Protein AF-A0A4Q1JIL4-F1 (afdb_monomer)

InterPro domains:
  IPR010918 PurM-like, C-terminal domain [PF02769] (1-70)
  IPR036676 PurM-like, C-terminal domain superfamily [G3DSA:3.90.650.10] (1-99)
  IPR036676 PurM-like, C-terminal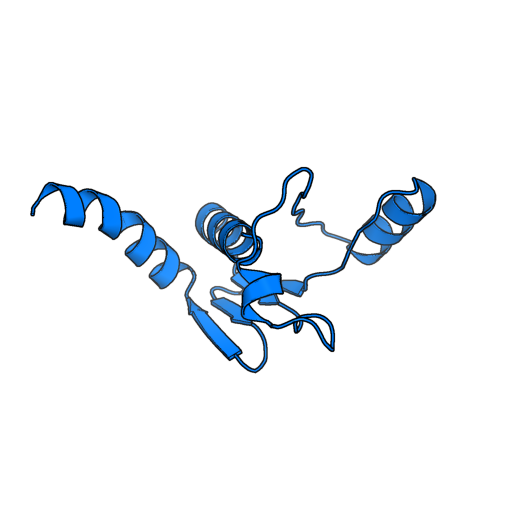 domain superfamily [SSF56042] (1-97)

Secondary structure (DSSP, 8-state):
-HHHHHHHHHHHHS--EEEPPPPTTS-HHHHHH---SS------S-HHHHHHHHHHTT------EEE-SSEEEETTTEEEEHHHHHHHHHHHHHHHHT-

Solvent-accessible surface area (backbone atoms only — not comparable to full-atom values): 5952 Å² total; per-residue (Å²): 63,54,52,55,56,52,50,51,51,18,47,74,68,63,38,13,28,45,31,57,72,63,61,85,98,50,59,54,65,55,65,34,54,40,75,74,81,99,72,86,88,84,89,67,96,53,60,67,63,50,47,53,53,30,53,77,70,73,41,92,76,79,91,57,62,48,78,47,67,52,34,44,27,38,67,98,77,50,74,44,44,32,66,58,52,44,53,55,62,64,46,48,63,64,53,60,77,73,109

Foldseek 3Di:
DAQVVQLVVCLVVLKEWEWEADDPPDPRCCRRVNDDPPDDDDDDPDPPVVCVVCVVVVHDDDDTGGIGDQWHHHPPPDIDGSVVSNVVVVVPPVVVVVD

pLDDT: mean 96.2, std 4.09, range [66.62, 98.69]

Sequence (99 aa):
GLLVAVAEMAMASGTGAVLLASPERVPAHGWWFGEDQARYVVAVADGAAFLARAAAAGVPARHLGRTGGQELTLAGVFSISVERLRAANAAWLPGLMKA

Organism: NCBI:txid2501299

Structure (mmCIF, N/CA/C/O backbone):
data_AF-A0A4Q1JIL4-F1
#
_entry.id   AF-A0A4Q1JIL4-F1
#
loop_
_atom_site.group_PDB
_atom_site.id
_atom_site.type_symbol
_atom_site.label_atom_id
_atom_site.label_alt_id
_atom_site.label_comp_id
_atom_site.label_asym_id
_atom_site.label_entity_id
_atom_site.label_seq_id
_atom_site.pdbx_PDB_ins_code
_atom_site.Cartn_x
_atom_site.Cartn_y
_atom_site.Cartn_z
_atom_site.occupancy
_atom_site.B_iso_or_equiv
_atom_site.auth_seq_id
_atom_site.auth_comp_id
_atom_site.auth_asym_id
_atom_site.auth_atom_id
_atom_site.pdbx_PDB_model_num
ATOM 1 N N . GLY A 1 1 ? -5.519 9.827 -1.656 1.00 95.75 1 GLY A N 1
ATOM 2 C CA . GLY A 1 1 ? -4.119 9.549 -2.083 1.00 95.75 1 GLY A CA 1
ATOM 3 C C . GLY A 1 1 ? -3.742 8.061 -2.060 1.00 95.75 1 GLY A C 1
ATOM 4 O O . GLY A 1 1 ? -4.537 7.238 -1.621 1.00 95.75 1 GLY A O 1
ATOM 5 N N . LEU A 1 2 ? -2.530 7.699 -2.513 1.00 97.25 2 LEU A N 1
ATOM 6 C CA . LEU A 1 2 ? -2.065 6.301 -2.695 1.00 97.25 2 LEU A CA 1
ATOM 7 C C . LEU A 1 2 ? -2.154 5.422 -1.441 1.00 97.25 2 LEU A C 1
ATOM 9 O O . LEU A 1 2 ? -2.635 4.293 -1.504 1.00 97.25 2 LEU A O 1
ATOM 13 N N . LEU A 1 3 ? -1.660 5.921 -0.310 1.00 97.62 3 LEU A N 1
ATOM 14 C CA . LEU A 1 3 ? -1.611 5.155 0.931 1.00 97.62 3 LEU A CA 1
ATOM 15 C C . LEU A 1 3 ? -3.012 4.890 1.489 1.00 97.62 3 LEU A C 1
ATOM 17 O O . LEU A 1 3 ? -3.243 3.832 2.064 1.00 97.62 3 LEU A O 1
ATOM 21 N N . VAL A 1 4 ? -3.952 5.814 1.261 1.00 97.62 4 VAL A N 1
ATOM 22 C CA . VAL A 1 4 ? -5.366 5.627 1.617 1.00 97.62 4 VAL A CA 1
ATOM 23 C C . VAL A 1 4 ? -5.966 4.478 0.807 1.00 97.62 4 VAL A C 1
ATOM 25 O O . VAL A 1 4 ? -6.559 3.586 1.401 1.00 97.62 4 VAL A O 1
ATOM 28 N N . ALA A 1 5 ? -5.710 4.419 -0.506 1.00 98.31 5 ALA A N 1
ATOM 29 C CA . ALA A 1 5 ? -6.179 3.312 -1.345 1.00 98.31 5 ALA A CA 1
ATOM 30 C C . ALA A 1 5 ? -5.640 1.950 -0.863 1.00 98.31 5 ALA A C 1
ATOM 32 O O . ALA A 1 5 ? -6.387 0.980 -0.767 1.00 98.31 5 ALA A O 1
ATOM 33 N N . VAL A 1 6 ? -4.355 1.872 -0.490 1.00 98.31 6 VAL A N 1
ATOM 34 C CA . VAL A 1 6 ? -3.778 0.642 0.085 1.00 98.31 6 VAL A CA 1
ATOM 35 C C . VAL A 1 6 ? -4.416 0.301 1.437 1.00 98.31 6 VAL A C 1
ATOM 37 O O . VAL A 1 6 ? -4.719 -0.864 1.688 1.00 98.31 6 VAL A O 1
ATOM 40 N N . ALA A 1 7 ? -4.644 1.293 2.303 1.00 98.56 7 ALA A N 1
ATOM 41 C CA . ALA A 1 7 ? -5.294 1.083 3.594 1.00 98.56 7 ALA A CA 1
ATOM 42 C C . ALA A 1 7 ? -6.730 0.558 3.434 1.00 98.56 7 ALA A C 1
ATOM 44 O O . ALA A 1 7 ? -7.116 -0.376 4.131 1.00 98.56 7 ALA A O 1
ATOM 45 N N . GLU A 1 8 ? -7.500 1.092 2.486 1.00 98.50 8 GLU A N 1
ATOM 46 C CA . GLU A 1 8 ? -8.845 0.609 2.158 1.00 98.50 8 GLU A CA 1
ATOM 47 C C . GLU A 1 8 ? -8.828 -0.824 1.618 1.00 98.50 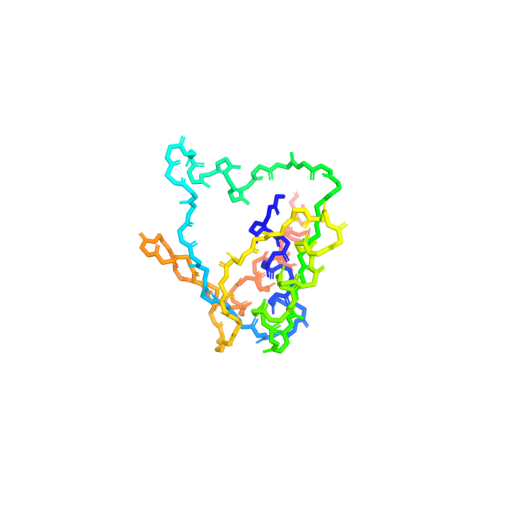8 GLU A C 1
ATOM 49 O O . GLU A 1 8 ? -9.628 -1.646 2.061 1.00 98.50 8 GLU A O 1
ATOM 54 N N . MET A 1 9 ? -7.877 -1.172 0.744 1.00 98.56 9 MET A N 1
ATOM 55 C CA . MET A 1 9 ? -7.694 -2.554 0.277 1.00 98.56 9 MET A CA 1
ATOM 56 C C . MET A 1 9 ? -7.348 -3.512 1.428 1.00 98.56 9 MET A C 1
ATOM 58 O O . MET A 1 9 ? -7.874 -4.628 1.494 1.00 98.56 9 MET A O 1
ATOM 62 N N . ALA 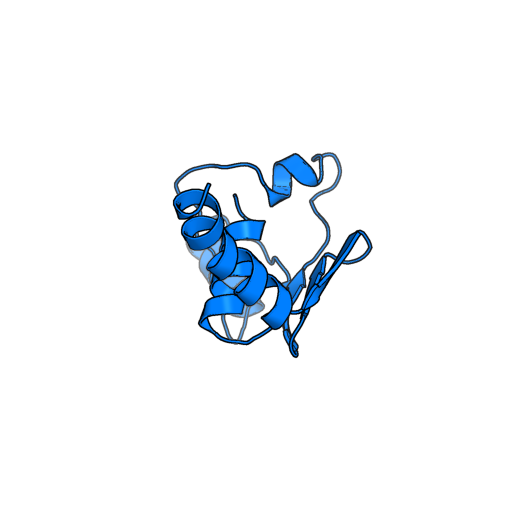A 1 10 ? -6.489 -3.081 2.355 1.00 98.62 10 ALA A N 1
ATOM 63 C CA . ALA A 1 10 ? -6.129 -3.866 3.531 1.00 98.62 10 ALA A CA 1
ATOM 64 C C . ALA A 1 10 ? -7.336 -4.055 4.465 1.00 98.62 10 ALA A C 1
ATOM 66 O O . ALA A 1 10 ? -7.626 -5.174 4.884 1.00 98.62 10 ALA A O 1
ATOM 67 N N . MET A 1 11 ? -8.109 -2.995 4.725 1.00 98.62 11 MET A N 1
ATOM 68 C CA . MET A 1 11 ? -9.354 -3.076 5.494 1.00 98.62 11 MET A CA 1
ATOM 69 C C . MET A 1 11 ? -10.409 -3.946 4.798 1.00 98.62 11 MET A C 1
ATOM 71 O 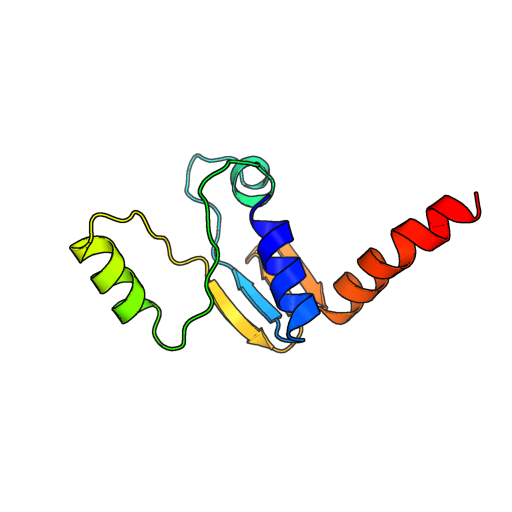O . MET A 1 11 ? -11.081 -4.730 5.458 1.00 98.62 11 MET A O 1
ATOM 75 N N . ALA A 1 12 ? -10.568 -3.868 3.480 1.00 98.38 12 ALA A N 1
ATOM 76 C CA . ALA A 1 12 ? -11.551 -4.681 2.765 1.00 98.38 12 ALA A CA 1
ATOM 77 C C . ALA A 1 12 ? -11.197 -6.178 2.796 1.00 98.38 12 ALA A C 1
ATOM 79 O O . ALA A 1 12 ? -12.074 -7.014 2.994 1.00 98.38 12 ALA A O 1
ATOM 80 N N . SER A 1 13 ? -9.913 -6.514 2.648 1.00 97.88 13 SER A N 1
ATOM 81 C CA . SER A 1 13 ? -9.441 -7.906 2.579 1.00 97.88 13 SER A CA 1
ATOM 82 C C . SER A 1 13 ? -9.078 -8.531 3.930 1.00 97.88 13 SER A C 1
ATOM 84 O O . SER A 1 13 ? -8.985 -9.751 4.032 1.00 97.88 13 SER A O 1
ATOM 86 N N . GLY A 1 14 ? -8.806 -7.721 4.956 1.00 98.06 14 GLY A N 1
ATOM 87 C CA . GLY A 1 14 ? -8.195 -8.179 6.208 1.00 98.06 14 GLY A CA 1
ATOM 88 C C . GLY A 1 14 ? -6.710 -8.548 6.087 1.00 98.06 14 GLY A C 1
ATOM 89 O O . GLY A 1 14 ? -6.135 -9.045 7.050 1.00 98.06 14 GLY A O 1
ATOM 90 N N . THR A 1 15 ? -6.082 -8.316 4.930 1.00 98.50 15 THR A N 1
ATOM 91 C CA . THR A 1 15 ? -4.669 -8.634 4.686 1.00 98.50 15 THR A CA 1
ATOM 92 C C . THR A 1 15 ? -3.822 -7.368 4.750 1.00 98.50 15 THR A C 1
ATOM 94 O O . THR A 1 15 ? -4.084 -6.400 4.040 1.00 98.50 15 THR A O 1
ATOM 97 N N . GLY A 1 16 ? -2.790 -7.383 5.592 1.00 98.62 16 GLY A N 1
ATOM 98 C CA . GLY A 1 16 ? -1.816 -6.301 5.711 1.00 98.62 16 GLY A CA 1
ATOM 99 C C . GLY A 1 16 ? -0.898 -6.154 4.492 1.00 98.62 16 GLY A C 1
ATOM 100 O O . GLY A 1 16 ? -1.009 -6.873 3.493 1.00 98.62 16 GLY A O 1
ATOM 101 N N . ALA A 1 17 ? 0.044 -5.219 4.578 1.00 98.50 17 ALA A N 1
ATOM 102 C CA . ALA A 1 17 ? 1.084 -5.037 3.575 1.00 98.50 17 ALA A CA 1
ATOM 103 C C . ALA A 1 17 ? 2.325 -4.353 4.153 1.00 98.50 17 ALA A C 1
ATOM 105 O O . ALA A 1 17 ? 2.225 -3.445 4.974 1.00 98.50 17 ALA A O 1
ATOM 106 N N . VAL A 1 18 ? 3.496 -4.731 3.645 1.00 98.44 18 VAL A N 1
ATOM 107 C CA . VAL A 1 18 ? 4.759 -4.024 3.873 1.00 98.44 18 VAL A CA 1
ATOM 108 C C . VAL A 1 18 ? 5.106 -3.242 2.612 1.00 98.44 18 VAL A C 1
ATOM 110 O O . VAL A 1 18 ? 5.387 -3.831 1.565 1.00 98.44 18 VAL A O 1
ATOM 113 N N . LEU A 1 19 ? 5.071 -1.915 2.715 1.00 98.00 19 LEU A N 1
ATOM 114 C CA . LEU A 1 19 ? 5.355 -0.973 1.639 1.00 98.00 19 LEU A CA 1
ATOM 115 C C . LEU A 1 19 ? 6.829 -0.557 1.627 1.00 98.00 19 LEU A C 1
ATOM 117 O O . LEU A 1 19 ? 7.459 -0.374 2.673 1.00 98.00 19 LEU A O 1
ATOM 121 N N . LEU A 1 20 ? 7.360 -0.385 0.418 1.00 96.00 20 LEU A N 1
ATOM 122 C CA . LEU A 1 20 ? 8.690 0.168 0.166 1.00 96.00 20 LEU A CA 1
ATOM 123 C C . LEU A 1 20 ? 8.718 1.670 0.477 1.00 96.00 20 LEU A C 1
ATOM 125 O O . LEU A 1 20 ? 7.674 2.305 0.564 1.00 96.00 20 LEU A O 1
ATOM 129 N N . AL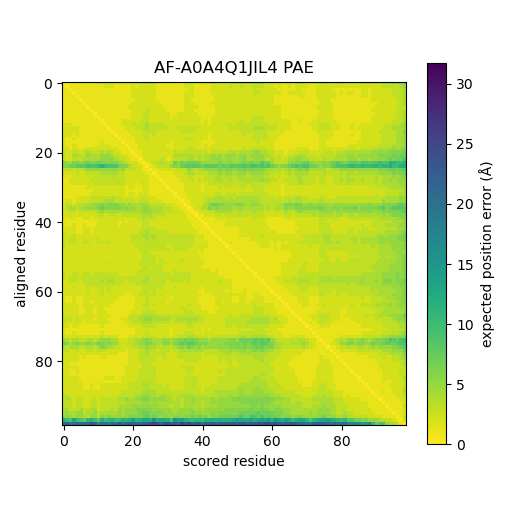A A 1 21 ? 9.906 2.258 0.615 1.00 93.12 21 ALA A N 1
ATOM 130 C CA . ALA A 1 21 ? 10.045 3.703 0.799 1.00 93.12 21 ALA A CA 1
ATOM 131 C C . ALA A 1 21 ? 9.581 4.498 -0.441 1.00 93.12 21 ALA A C 1
ATOM 133 O O . ALA A 1 21 ? 9.562 3.986 -1.565 1.00 93.12 21 ALA A O 1
ATOM 134 N N . SER A 1 22 ? 9.222 5.773 -0.245 1.00 92.44 22 SER A N 1
ATOM 135 C CA . SER A 1 22 ? 8.973 6.688 -1.366 1.00 92.44 22 SER A CA 1
ATOM 136 C C . SER A 1 22 ? 10.248 6.890 -2.202 1.00 92.44 22 SER A C 1
ATOM 138 O O . SER A 1 22 ? 11.348 6.774 -1.657 1.00 92.44 22 SER A O 1
ATOM 140 N N . PRO A 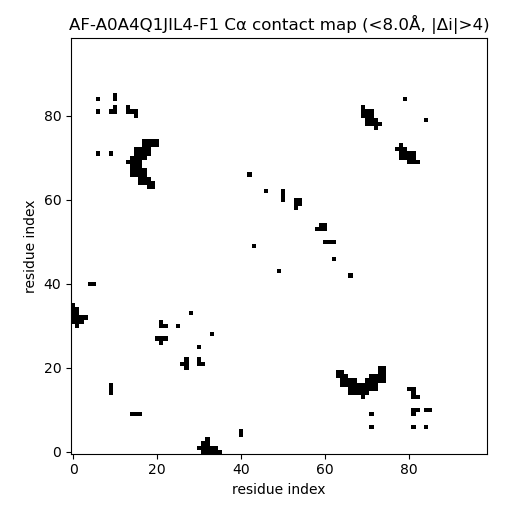1 23 ? 10.131 7.226 -3.501 1.00 91.31 23 PRO A N 1
ATOM 141 C CA . PRO A 1 23 ? 11.287 7.550 -4.332 1.00 91.31 23 PRO A CA 1
ATOM 142 C C . PRO A 1 23 ? 12.166 8.639 -3.711 1.00 91.31 23 PRO A C 1
ATOM 144 O O . PRO A 1 23 ? 11.662 9.580 -3.091 1.00 91.31 23 PRO A O 1
ATOM 147 N N . GLU A 1 24 ? 13.477 8.534 -3.921 1.00 86.94 24 GLU A N 1
ATOM 148 C CA . GLU A 1 24 ? 14.415 9.578 -3.514 1.00 86.94 24 GLU A CA 1
ATOM 149 C C . GLU A 1 24 ? 14.023 10.930 -4.125 1.00 86.94 24 GLU A C 1
ATOM 151 O O . GLU A 1 24 ? 13.551 11.003 -5.261 1.00 86.94 24 GLU A O 1
ATOM 156 N N . ARG A 1 25 ? 14.246 12.015 -3.372 1.00 90.44 25 ARG A N 1
ATOM 157 C CA . ARG A 1 25 ? 13.955 13.409 -3.769 1.00 90.44 25 ARG A CA 1
ATOM 158 C C . ARG A 1 25 ? 12.468 13.764 -3.913 1.00 90.44 25 ARG A C 1
ATOM 160 O O . ARG A 1 25 ? 12.167 14.912 -4.228 1.00 90.44 25 ARG A O 1
ATOM 167 N N . VAL A 1 26 ? 11.546 12.844 -3.626 1.00 90.88 26 VAL A N 1
ATOM 168 C CA . VAL A 1 26 ? 10.113 13.145 -3.491 1.00 90.88 26 VAL A CA 1
ATOM 169 C C . VAL A 1 26 ? 9.744 13.133 -2.005 1.00 90.88 26 VAL A C 1
ATOM 171 O O . VAL A 1 26 ? 9.973 12.120 -1.340 1.00 90.88 26 VAL A O 1
ATOM 174 N N . PRO A 1 27 ? 9.166 14.214 -1.447 1.00 92.25 27 PRO A N 1
ATOM 175 C CA . PRO A 1 27 ? 8.704 14.207 -0.064 1.00 92.25 27 PRO A CA 1
ATOM 176 C C . PRO A 1 27 ? 7.711 13.065 0.181 1.00 92.25 27 PRO A C 1
ATOM 178 O O . PRO A 1 27 ? 6.719 12.932 -0.538 1.00 92.25 27 PRO A O 1
ATOM 181 N N . ALA A 1 28 ? 7.957 12.254 1.215 1.00 92.31 28 ALA A N 1
ATOM 182 C CA . 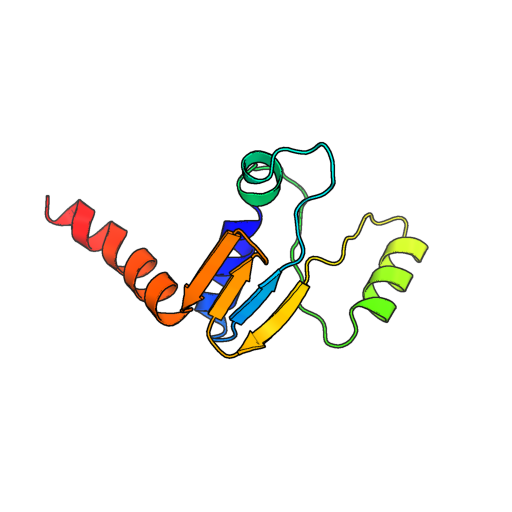ALA A 1 28 ? 7.177 11.042 1.477 1.00 92.31 28 ALA A CA 1
ATOM 183 C C . ALA A 1 28 ? 5.670 11.320 1.604 1.00 92.31 28 ALA A C 1
ATOM 185 O O . ALA A 1 28 ? 4.857 10.572 1.067 1.00 92.31 28 ALA A O 1
ATOM 186 N N . HIS A 1 29 ? 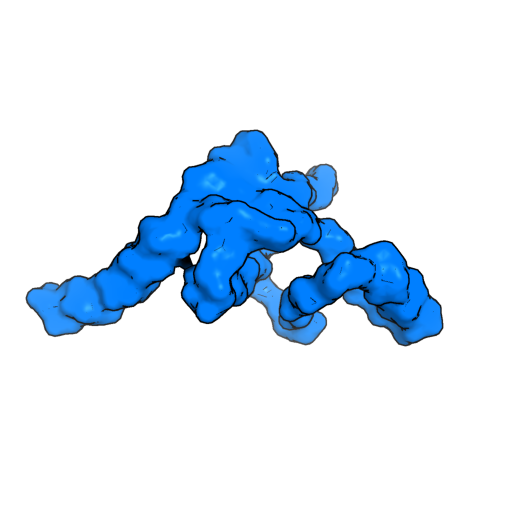5.290 12.424 2.255 1.00 93.25 29 HIS A N 1
ATOM 187 C CA . HIS A 1 29 ? 3.885 12.806 2.386 1.00 93.25 29 HIS A CA 1
ATOM 188 C C . HIS A 1 29 ? 3.238 13.111 1.024 1.00 93.25 29 HIS A C 1
ATOM 190 O O . HIS A 1 29 ? 2.109 12.696 0.784 1.00 93.25 29 HIS A O 1
ATOM 196 N N . GLY A 1 30 ? 3.963 13.759 0.106 1.00 94.94 30 GLY A N 1
ATOM 197 C CA . GLY A 1 30 ? 3.480 14.042 -1.247 1.00 94.94 30 GLY A CA 1
ATOM 198 C C . GLY A 1 30 ? 3.327 12.771 -2.083 1.00 94.94 30 GLY A C 1
ATOM 199 O O . GLY A 1 30 ? 2.331 12.608 -2.779 1.00 94.94 30 GLY A O 1
ATOM 200 N N . TRP A 1 31 ? 4.261 11.826 -1.958 1.00 95.00 31 TRP A N 1
ATOM 201 C CA . TRP A 1 31 ? 4.177 10.536 -2.650 1.00 95.00 31 TRP A CA 1
ATOM 202 C C . TRP A 1 31 ? 3.003 9.668 -2.161 1.00 95.00 31 TRP A C 1
ATOM 204 O O . TRP A 1 31 ? 2.261 9.099 -2.966 1.00 95.00 31 TRP A O 1
ATOM 214 N N . TRP A 1 32 ? 2.829 9.562 -0.840 1.00 96.00 32 TRP A N 1
ATOM 215 C CA . TRP A 1 32 ? 1.851 8.657 -0.231 1.00 96.00 32 TRP A CA 1
ATOM 216 C C . TRP A 1 32 ? 0.443 9.239 -0.143 1.00 96.00 32 TRP A C 1
ATOM 218 O O . TRP A 1 32 ? -0.525 8.512 -0.364 1.00 96.00 32 TRP A O 1
ATOM 228 N N . PHE A 1 33 ? 0.307 10.529 0.156 1.00 96.50 33 PHE A N 1
ATOM 229 C CA . PHE A 1 33 ? -0.998 11.162 0.357 1.00 96.50 33 PHE A CA 1
ATOM 230 C C . PHE A 1 33 ? -1.439 12.033 -0.817 1.00 96.50 33 PHE A C 1
ATOM 232 O O . PHE A 1 33 ? -2.633 12.294 -0.925 1.00 96.50 33 PHE A O 1
ATOM 239 N N . GLY A 1 34 ? -0.527 12.405 -1.723 1.00 96.00 34 GLY A N 1
ATOM 240 C CA . GLY A 1 34 ? -0.863 13.148 -2.935 1.00 96.00 34 GLY A CA 1
ATOM 241 C C . GLY A 1 34 ? -1.932 12.448 -3.774 1.00 96.00 34 GLY A C 1
ATOM 242 O O . GLY A 1 34 ? -1.982 11.213 -3.867 1.00 96.00 34 GLY A O 1
ATOM 243 N N . GLU A 1 35 ? -2.802 13.257 -4.367 1.00 96.31 35 GLU A N 1
ATOM 244 C CA . GLU A 1 35 ? -3.944 12.806 -5.156 1.00 96.31 35 GLU A CA 1
ATOM 245 C C . GLU A 1 35 ? -3.719 13.147 -6.617 1.00 96.31 35 GLU A C 1
ATOM 247 O O . GLU A 1 35 ? -3.326 14.260 -6.950 1.00 96.31 35 GLU A O 1
ATOM 252 N N . ASP A 1 36 ? -3.936 12.158 -7.474 1.00 92.75 36 ASP A N 1
ATOM 253 C CA . ASP A 1 36 ? -3.830 12.307 -8.915 1.00 92.75 36 ASP A CA 1
ATOM 254 C C . ASP A 1 36 ? -4.735 11.267 -9.583 1.00 92.75 36 ASP A C 1
ATOM 256 O O . ASP A 1 36 ? -4.952 10.179 -9.035 1.00 92.75 36 ASP A O 1
ATOM 260 N N . GLN A 1 37 ? -5.291 11.621 -10.738 1.00 94.62 37 GLN A N 1
ATOM 261 C CA . GLN A 1 37 ? -6.214 10.777 -11.496 1.00 94.62 37 GLN A CA 1
ATOM 262 C C . GLN A 1 37 ? -5.453 9.724 -12.316 1.00 94.62 37 GLN A C 1
ATOM 264 O O . GLN A 1 37 ? -4.228 9.738 -12.398 1.00 94.62 37 GLN A O 1
ATOM 269 N N . ALA A 1 38 ? -6.186 8.787 -12.928 1.00 93.75 38 ALA A N 1
ATOM 270 C CA . ALA A 1 38 ? -5.630 7.750 -13.811 1.00 93.75 38 ALA A CA 1
ATOM 271 C C . ALA A 1 38 ? -4.556 6.850 -13.158 1.00 93.75 38 ALA A C 1
ATOM 273 O O . ALA A 1 38 ? -3.638 6.357 -13.816 1.00 93.75 38 ALA A O 1
ATOM 274 N N . ARG A 1 39 ? -4.687 6.601 -11.851 1.00 95.56 39 ARG A N 1
ATOM 275 C CA . ARG A 1 39 ? -3.803 5.721 -11.082 1.00 95.56 39 ARG A CA 1
ATOM 276 C C . ARG A 1 39 ? -4.580 4.556 -10.493 1.00 95.56 39 ARG A C 1
ATOM 278 O O . ARG A 1 39 ? -5.637 4.744 -9.903 1.00 95.56 39 ARG A O 1
ATOM 285 N N . TYR A 1 40 ? -4.003 3.364 -10.598 1.00 96.25 40 TYR A N 1
ATOM 286 C CA . TYR A 1 40 ? -4.612 2.121 -10.134 1.00 96.25 40 TYR A CA 1
ATOM 287 C C . TYR A 1 40 ? -3.644 1.365 -9.227 1.00 96.25 40 TYR A C 1
ATOM 289 O O . TYR A 1 40 ? -2.435 1.345 -9.471 1.00 96.25 40 TYR A O 1
ATOM 297 N N . VAL A 1 41 ? -4.181 0.734 -8.183 1.00 97.62 41 VAL A N 1
ATOM 298 C CA . VAL A 1 41 ? -3.439 -0.170 -7.299 1.00 97.62 41 VAL A CA 1
ATOM 299 C C . VAL A 1 41 ? -3.977 -1.574 -7.519 1.00 97.62 41 VAL A C 1
ATOM 301 O O . VAL A 1 41 ? -5.184 -1.795 -7.477 1.00 97.62 41 VAL A O 1
ATOM 304 N N . VAL A 1 42 ? -3.078 -2.524 -7.763 1.00 97.81 42 VAL A N 1
ATOM 305 C CA . VAL A 1 42 ? -3.426 -3.934 -7.953 1.00 97.81 42 VAL A CA 1
ATOM 306 C C . VAL A 1 42 ? -2.571 -4.800 -7.039 1.00 97.81 42 VAL A C 1
ATOM 308 O O . VAL A 1 42 ? -1.370 -4.570 -6.896 1.00 97.81 42 VAL A O 1
ATOM 311 N N . ALA A 1 43 ? -3.195 -5.802 -6.426 1.00 97.94 43 ALA A N 1
ATOM 312 C CA . ALA A 1 43 ? -2.505 -6.880 -5.732 1.00 97.94 43 ALA A CA 1
ATOM 313 C C . ALA A 1 43 ? -2.518 -8.114 -6.641 1.00 97.94 43 ALA A C 1
ATOM 315 O O . ALA A 1 43 ? -3.577 -8.540 -7.098 1.00 97.94 43 ALA A O 1
ATOM 316 N N . VAL A 1 44 ? -1.341 -8.661 -6.937 1.00 98.00 44 VAL A N 1
ATOM 317 C CA . VAL A 1 44 ? -1.163 -9.784 -7.868 1.00 98.00 44 VAL A CA 1
ATOM 318 C C . VAL A 1 44 ? -0.250 -10.838 -7.250 1.00 98.00 44 VAL A C 1
ATOM 320 O O . VAL A 1 44 ? 0.619 -10.508 -6.446 1.00 98.00 44 VAL A O 1
ATOM 323 N N . ALA A 1 45 ? -0.432 -12.102 -7.637 1.00 97.38 45 ALA A N 1
ATOM 324 C CA . ALA A 1 45 ? 0.388 -13.206 -7.133 1.00 97.38 45 ALA A CA 1
ATOM 325 C C . ALA A 1 45 ? 1.855 -13.107 -7.591 1.00 97.38 45 ALA A C 1
ATOM 327 O O . ALA A 1 45 ? 2.762 -13.379 -6.809 1.00 97.38 45 ALA A O 1
ATOM 328 N N . ASP A 1 46 ? 2.080 -12.678 -8.837 1.00 97.75 46 ASP A N 1
ATOM 329 C CA . ASP A 1 46 ? 3.411 -12.484 -9.415 1.00 97.75 46 ASP A CA 1
ATOM 330 C C . ASP A 1 46 ? 3.585 -11.034 -9.888 1.00 97.75 46 ASP A C 1
ATOM 332 O O . ASP A 1 46 ? 3.169 -10.639 -10.983 1.00 97.75 46 ASP A O 1
ATOM 336 N N . GLY A 1 47 ? 4.195 -10.221 -9.023 1.00 97.31 47 GLY A N 1
ATOM 337 C CA . GLY A 1 47 ? 4.476 -8.818 -9.316 1.00 97.31 47 GLY A CA 1
ATOM 338 C C . GLY A 1 47 ? 5.506 -8.628 -10.430 1.00 97.31 47 GLY A C 1
ATOM 339 O O . GLY A 1 47 ? 5.389 -7.679 -11.203 1.00 97.31 47 GLY A O 1
ATOM 340 N N . ALA A 1 48 ? 6.486 -9.528 -10.556 1.00 97.69 48 ALA A N 1
ATOM 341 C CA . ALA A 1 48 ? 7.530 -9.415 -11.572 1.00 97.69 48 ALA A CA 1
ATOM 342 C C . ALA A 1 48 ? 6.953 -9.659 -12.973 1.00 97.69 48 ALA A C 1
ATOM 344 O O . ALA A 1 48 ? 7.161 -8.847 -13.878 1.00 97.69 48 ALA A O 1
ATOM 345 N N . ALA A 1 49 ? 6.150 -10.716 -13.130 1.00 98.38 49 ALA A N 1
ATOM 346 C CA . ALA A 1 49 ? 5.456 -10.998 -14.383 1.00 98.38 49 ALA A CA 1
ATOM 347 C C . ALA A 1 49 ? 4.470 -9.880 -14.764 1.00 98.38 49 ALA A C 1
ATOM 349 O O . ALA A 1 49 ? 4.384 -9.499 -15.934 1.00 98.38 49 ALA A O 1
ATOM 350 N N . PHE A 1 50 ? 3.750 -9.313 -13.788 1.00 98.44 50 PHE A N 1
ATOM 351 C CA . PHE A 1 50 ? 2.843 -8.190 -14.037 1.00 98.44 50 PHE A CA 1
ATOM 352 C C . PHE A 1 50 ? 3.587 -6.947 -14.546 1.00 98.44 50 PHE A C 1
ATOM 354 O O . PHE A 1 50 ? 3.181 -6.356 -15.547 1.00 98.44 50 PHE A O 1
ATOM 361 N N . LEU A 1 51 ? 4.701 -6.577 -13.906 1.00 98.44 51 LEU A N 1
ATOM 362 C CA . LEU A 1 51 ? 5.515 -5.429 -14.318 1.00 98.44 51 LEU A CA 1
ATOM 363 C C . LEU A 1 51 ? 6.127 -5.622 -15.708 1.00 98.44 51 LEU A C 1
ATOM 365 O O . LEU A 1 51 ? 6.125 -4.682 -16.500 1.00 98.44 51 LEU A O 1
ATOM 369 N N . ALA A 1 52 ? 6.586 -6.833 -16.035 1.00 98.44 52 ALA A N 1
ATOM 370 C CA . ALA A 1 52 ? 7.092 -7.148 -17.370 1.00 98.44 52 ALA A CA 1
ATOM 371 C C . ALA A 1 52 ? 6.011 -6.958 -18.449 1.00 98.44 52 ALA A C 1
ATOM 373 O O . ALA A 1 52 ? 6.267 -6.351 -19.489 1.00 98.44 52 ALA A O 1
ATOM 374 N N . ARG A 1 53 ? 4.776 -7.411 -18.184 1.00 98.50 53 ARG A N 1
ATOM 375 C CA . ARG A 1 53 ? 3.634 -7.210 -19.093 1.00 98.50 53 ARG A CA 1
ATOM 376 C C . ARG A 1 53 ? 3.245 -5.740 -19.231 1.00 98.50 53 ARG A C 1
ATOM 378 O O . ARG A 1 53 ? 2.964 -5.303 -20.342 1.00 98.50 53 ARG A O 1
ATOM 385 N N . ALA A 1 54 ? 3.235 -4.987 -18.132 1.00 98.31 54 ALA A N 1
ATOM 386 C CA . ALA A 1 54 ? 2.947 -3.555 -18.159 1.00 98.31 54 ALA A CA 1
ATOM 387 C C . ALA A 1 54 ? 3.985 -2.797 -19.002 1.00 98.31 54 ALA A C 1
ATOM 389 O O . ALA A 1 54 ? 3.611 -2.022 -19.880 1.00 98.31 54 ALA A O 1
ATOM 390 N N . ALA A 1 55 ? 5.274 -3.102 -18.816 1.00 98.38 55 ALA A N 1
ATOM 391 C CA . ALA A 1 55 ? 6.356 -2.529 -19.610 1.00 98.38 55 ALA A CA 1
ATOM 392 C C . ALA A 1 55 ? 6.219 -2.859 -21.107 1.00 98.38 55 ALA A C 1
ATOM 394 O O . ALA A 1 55 ? 6.315 -1.957 -21.936 1.00 98.38 55 ALA A O 1
ATOM 395 N N . ALA A 1 56 ? 5.920 -4.116 -21.458 1.00 98.50 56 ALA A N 1
ATOM 396 C CA . ALA A 1 56 ? 5.687 -4.525 -22.847 1.00 98.50 56 ALA A CA 1
ATOM 397 C C . ALA A 1 56 ? 4.482 -3.815 -23.494 1.00 98.50 56 ALA A C 1
ATOM 399 O O . ALA A 1 56 ? 4.470 -3.597 -24.702 1.00 98.50 56 ALA A O 1
ATOM 400 N N . ALA A 1 57 ? 3.485 -3.433 -22.692 1.00 98.31 57 ALA A N 1
ATOM 401 C CA . ALA A 1 57 ? 2.312 -2.681 -23.131 1.00 98.31 57 ALA A CA 1
ATOM 402 C C . ALA A 1 57 ? 2.505 -1.150 -23.104 1.00 98.31 57 ALA A C 1
ATOM 404 O O . ALA A 1 57 ? 1.566 -0.419 -23.411 1.00 98.31 57 ALA A O 1
ATOM 405 N N . GLY A 1 58 ? 3.681 -0.646 -22.710 1.00 98.06 58 GLY A N 1
ATOM 406 C CA . GLY A 1 58 ? 3.931 0.793 -22.572 1.00 98.06 58 GLY A CA 1
ATOM 407 C C . GLY A 1 58 ? 3.173 1.454 -21.414 1.00 98.06 58 GLY A C 1
ATOM 408 O O . GLY A 1 58 ? 3.000 2.671 -21.413 1.00 98.06 58 GLY A O 1
ATOM 409 N N . VAL A 1 59 ? 2.715 0.674 -20.431 1.00 97.88 59 VAL A N 1
ATOM 410 C CA . VAL A 1 59 ? 1.975 1.166 -19.264 1.00 97.88 59 VAL A CA 1
ATOM 411 C C . VAL A 1 59 ? 2.941 1.365 -18.092 1.00 97.88 59 VAL A C 1
ATOM 413 O O . VAL A 1 59 ? 3.525 0.387 -17.614 1.00 97.88 59 VAL A O 1
ATOM 416 N N . PRO A 1 60 ? 3.111 2.597 -17.576 1.00 96.69 60 PRO A N 1
ATOM 417 C CA . PRO A 1 60 ? 3.929 2.838 -16.394 1.00 96.69 60 PRO A CA 1
ATOM 418 C C . PRO A 1 60 ? 3.372 2.094 -15.176 1.00 96.69 60 PRO A C 1
ATOM 420 O O . PRO A 1 60 ? 2.217 2.272 -14.794 1.00 96.69 60 PRO A O 1
ATOM 423 N N . ALA A 1 61 ? 4.209 1.283 -14.535 1.00 97.50 61 ALA A N 1
ATOM 424 C CA . ALA A 1 61 ? 3.848 0.541 -13.335 1.00 97.50 61 ALA A CA 1
ATOM 425 C C . ALA A 1 61 ? 5.017 0.512 -12.348 1.00 97.50 61 ALA A C 1
ATOM 427 O O . ALA A 1 61 ? 6.186 0.595 -12.729 1.00 97.50 61 ALA A O 1
ATOM 428 N N . ARG A 1 62 ? 4.701 0.408 -11.055 1.00 96.00 62 ARG A N 1
ATOM 429 C CA . ARG A 1 62 ? 5.693 0.410 -9.978 1.00 96.00 62 ARG A CA 1
ATOM 430 C C . ARG A 1 62 ? 5.329 -0.613 -8.914 1.00 96.00 62 ARG A C 1
ATOM 432 O O . ARG A 1 62 ? 4.181 -0.690 -8.490 1.00 96.00 62 ARG A O 1
ATOM 439 N N . HIS A 1 63 ? 6.336 -1.342 -8.441 1.00 97.25 63 HIS A N 1
ATOM 440 C CA . HIS A 1 63 ? 6.210 -2.185 -7.260 1.00 97.25 63 HIS A CA 1
ATOM 441 C C . HIS A 1 63 ? 6.116 -1.319 -5.999 1.00 97.25 63 HIS A C 1
ATOM 443 O O . HIS A 1 63 ? 7.011 -0.516 -5.735 1.00 97.25 63 HIS A O 1
ATOM 449 N N . LEU A 1 64 ? 5.036 -1.474 -5.234 1.00 96.94 64 LEU A N 1
ATOM 450 C CA . LEU A 1 64 ? 4.810 -0.706 -4.005 1.00 96.94 64 LEU A CA 1
ATOM 451 C C . LEU A 1 64 ? 5.241 -1.451 -2.741 1.00 96.94 64 LEU A C 1
ATOM 453 O O . LEU A 1 64 ? 5.534 -0.811 -1.737 1.00 96.94 64 LEU A O 1
ATOM 457 N N . GLY A 1 65 ? 5.273 -2.783 -2.776 1.00 97.06 65 GLY A N 1
ATOM 458 C CA . GLY A 1 65 ? 5.504 -3.613 -1.603 1.00 97.06 65 GLY A CA 1
ATOM 459 C C . GLY A 1 65 ? 4.811 -4.965 -1.709 1.00 97.06 65 GLY A C 1
ATOM 460 O O . GLY A 1 65 ? 4.324 -5.346 -2.773 1.00 97.06 65 GLY A O 1
ATOM 461 N N . ARG A 1 66 ? 4.747 -5.680 -0.587 1.00 98.00 66 ARG A N 1
ATOM 462 C CA . ARG A 1 66 ? 4.218 -7.046 -0.513 1.00 98.00 66 ARG A CA 1
ATOM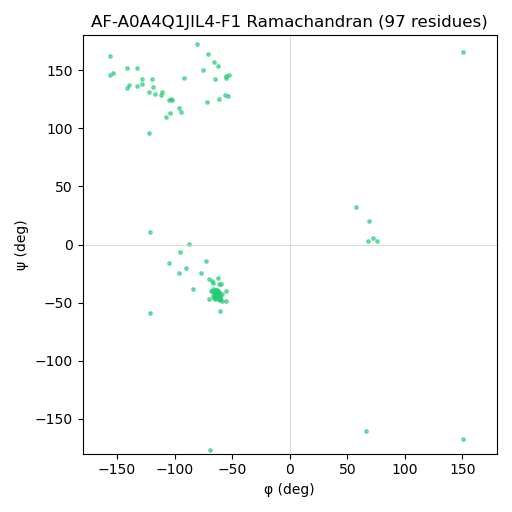 463 C C . ARG A 1 66 ? 3.068 -7.133 0.482 1.00 98.00 66 ARG A C 1
ATOM 465 O O . ARG A 1 66 ? 3.203 -6.691 1.618 1.00 98.00 66 ARG A O 1
ATOM 472 N N . THR A 1 67 ? 1.961 -7.740 0.068 1.00 98.12 67 THR A N 1
ATOM 473 C CA . THR A 1 67 ? 0.825 -8.041 0.947 1.00 98.12 67 THR A CA 1
ATOM 474 C C . THR A 1 67 ? 1.125 -9.226 1.865 1.00 98.12 67 THR A C 1
ATOM 476 O O . THR A 1 67 ? 1.860 -10.143 1.492 1.00 98.12 67 THR A O 1
ATOM 479 N N . GLY A 1 68 ? 0.521 -9.232 3.050 1.00 97.44 68 GLY A N 1
ATOM 480 C CA . GLY A 1 68 ? 0.633 -10.296 4.044 1.00 97.44 68 GLY A CA 1
ATOM 481 C C . GLY A 1 68 ? 0.488 -9.768 5.471 1.00 97.44 68 GLY A C 1
ATOM 482 O O . GLY A 1 68 ? 0.574 -8.568 5.717 1.00 97.44 68 GLY A O 1
ATOM 483 N N . GLY A 1 69 ? 0.288 -10.680 6.422 1.00 97.81 69 GLY A N 1
ATOM 484 C CA . GLY A 1 69 ? 0.134 -10.329 7.835 1.00 97.81 69 GLY A CA 1
ATOM 485 C C . GLY A 1 69 ? -1.139 -9.527 8.126 1.00 97.81 69 GLY A C 1
ATOM 486 O O . GLY A 1 69 ? -2.087 -9.541 7.343 1.00 97.81 69 GLY A O 1
ATOM 487 N N . GLN A 1 70 ? -1.153 -8.845 9.274 1.00 98.31 70 GLN A N 1
ATOM 488 C CA . GLN A 1 70 ? -2.306 -8.085 9.789 1.00 98.31 70 GLN A CA 1
ATOM 489 C C . GLN A 1 70 ? -1.988 -6.595 10.015 1.00 98.31 70 GLN A C 1
ATOM 491 O O . GLN A 1 70 ? -2.782 -5.864 10.601 1.00 98.31 70 GLN A O 1
ATOM 496 N N . GLU A 1 71 ? -0.831 -6.141 9.533 1.00 98.62 71 GLU A N 1
ATOM 497 C CA . GLU A 1 71 ? -0.319 -4.781 9.701 1.00 98.62 71 GLU A CA 1
ATOM 498 C C . GLU A 1 71 ? -0.137 -4.111 8.338 1.00 98.62 71 GLU A C 1
ATOM 500 O O . GLU A 1 71 ? 0.309 -4.744 7.380 1.00 98.62 71 GLU A O 1
ATOM 505 N N . LEU A 1 72 ? -0.438 -2.817 8.257 1.00 98.62 72 LEU A N 1
ATOM 506 C CA . LEU A 1 72 ? 0.048 -1.948 7.194 1.00 98.62 72 LEU A CA 1
ATOM 507 C C . LEU A 1 72 ? 1.317 -1.250 7.687 1.00 98.62 72 LEU A C 1
ATOM 509 O O . LEU A 1 72 ? 1.275 -0.426 8.602 1.00 98.62 72 LEU A O 1
ATOM 513 N N . THR A 1 73 ? 2.444 -1.569 7.065 1.00 98.38 73 THR A N 1
ATOM 514 C CA . THR A 1 73 ? 3.762 -1.059 7.437 1.00 98.38 73 THR A CA 1
ATOM 515 C C . THR A 1 73 ? 4.347 -0.244 6.294 1.00 98.38 73 THR A C 1
ATOM 517 O O . THR A 1 73 ? 4.444 -0.726 5.167 1.00 98.38 73 THR A O 1
ATOM 520 N N . LEU A 1 74 ? 4.808 0.968 6.596 1.00 95.62 74 LEU A N 1
ATOM 521 C CA . LEU A 1 74 ? 5.711 1.727 5.736 1.00 95.62 74 LEU A CA 1
ATOM 522 C C . LEU A 1 74 ? 7.090 1.719 6.395 1.00 95.62 74 LEU A C 1
ATOM 524 O O . LEU A 1 74 ? 7.275 2.320 7.457 1.00 95.62 74 LEU A O 1
ATOM 528 N N . ALA A 1 75 ? 8.036 0.998 5.789 1.00 86.44 75 ALA A N 1
ATOM 529 C CA . ALA A 1 75 ? 9.336 0.721 6.395 1.00 86.44 75 ALA A CA 1
ATOM 530 C C . ALA A 1 75 ? 10.052 2.008 6.845 1.00 86.44 75 ALA A C 1
ATOM 532 O O . ALA A 1 75 ? 10.209 2.949 6.069 1.00 86.44 75 ALA A O 1
ATOM 533 N N . GLY A 1 76 ? 10.477 2.040 8.112 1.00 83.94 76 GLY A N 1
ATOM 534 C CA . GLY A 1 76 ? 11.158 3.192 8.714 1.00 83.94 76 GLY A CA 1
ATOM 535 C C . GLY A 1 76 ? 10.255 4.378 9.071 1.00 83.94 76 GLY A C 1
ATOM 536 O O . GLY A 1 76 ? 10.771 5.388 9.539 1.00 83.94 76 GLY A O 1
ATOM 537 N N . VAL A 1 77 ? 8.933 4.277 8.872 1.00 90.88 77 VAL A N 1
ATOM 538 C CA . VAL A 1 77 ? 7.985 5.369 9.149 1.00 90.88 77 VAL A CA 1
ATOM 539 C C . VAL A 1 77 ? 6.924 4.953 10.166 1.00 90.88 77 VAL A C 1
ATOM 541 O O . VAL A 1 77 ? 6.816 5.578 11.217 1.00 90.88 77 VAL A O 1
ATOM 544 N N . PHE A 1 78 ? 6.137 3.912 9.880 1.00 94.44 78 PHE A N 1
ATOM 545 C CA . PHE A 1 78 ? 5.088 3.440 10.790 1.00 94.44 78 PHE A CA 1
ATOM 546 C C . PHE A 1 78 ? 4.738 1.965 10.566 1.00 94.44 78 PHE A C 1
ATOM 548 O O . PHE A 1 78 ? 4.967 1.408 9.492 1.00 94.44 78 PHE A O 1
ATOM 555 N N . SER A 1 79 ? 4.092 1.373 11.570 1.00 97.88 79 SER A N 1
ATOM 556 C CA . SER A 1 79 ? 3.279 0.162 11.441 1.00 97.88 79 SER A CA 1
ATOM 557 C C . SER A 1 79 ? 1.955 0.384 12.160 1.00 97.88 79 SER A C 1
ATOM 559 O O . SER A 1 79 ? 1.939 0.961 13.250 1.00 97.88 79 SER A O 1
ATOM 561 N N . ILE A 1 80 ? 0.851 -0.020 11.538 1.00 98.25 80 ILE A N 1
ATOM 562 C CA . ILE A 1 80 ? -0.488 0.081 12.116 1.00 98.25 80 ILE A CA 1
ATOM 563 C C . ILE A 1 80 ? -1.316 -1.154 11.769 1.00 98.25 80 ILE A C 1
ATOM 565 O O . ILE A 1 80 ? -1.360 -1.575 10.611 1.00 98.25 80 ILE A O 1
ATOM 569 N N . SER A 1 81 ? -2.022 -1.702 12.758 1.00 98.69 81 SER A N 1
ATOM 570 C CA . SER A 1 81 ? -2.879 -2.860 12.532 1.00 98.69 81 SER A CA 1
ATOM 571 C C . SER A 1 81 ? -4.043 -2.530 11.603 1.00 98.69 81 SER A C 1
ATOM 573 O O . SER A 1 81 ? -4.650 -1.454 11.671 1.00 98.69 81 SER A O 1
ATOM 575 N N . VAL A 1 82 ? -4.392 -3.488 10.742 1.00 98.69 82 VAL A N 1
ATOM 576 C CA . VAL A 1 82 ? -5.571 -3.397 9.867 1.00 98.69 82 VAL A CA 1
ATOM 577 C C . VAL A 1 82 ? -6.846 -3.254 10.700 1.00 98.69 82 VAL A C 1
ATOM 579 O O . VAL A 1 82 ? -7.761 -2.525 10.319 1.00 98.69 82 VAL A O 1
ATOM 582 N N . GLU A 1 83 ? -6.891 -3.889 11.871 1.00 98.62 83 GLU A N 1
ATOM 583 C CA . GLU A 1 83 ? -7.982 -3.734 12.832 1.00 98.62 83 GLU A CA 1
ATOM 584 C C . GLU A 1 83 ? -8.120 -2.282 13.310 1.00 98.62 83 GLU A C 1
ATOM 586 O O . GLU A 1 83 ? -9.215 -1.719 13.263 1.00 98.62 83 GLU A O 1
ATOM 591 N N . ARG A 1 84 ? -7.012 -1.639 13.705 1.00 98.44 84 ARG A N 1
ATOM 592 C CA . ARG A 1 84 ? -7.025 -0.242 14.158 1.00 98.44 84 ARG A CA 1
ATOM 593 C C . ARG A 1 84 ? -7.431 0.707 13.037 1.00 98.44 84 ARG A C 1
ATOM 595 O O . ARG A 1 84 ? -8.182 1.647 13.296 1.00 98.44 84 ARG A O 1
ATOM 602 N N . LEU A 1 85 ? -6.972 0.458 11.808 1.00 98.31 85 LEU A N 1
ATOM 603 C CA . LEU A 1 85 ? -7.414 1.209 10.629 1.00 98.31 85 LEU A CA 1
ATOM 604 C C . LEU A 1 85 ? -8.932 1.098 10.447 1.00 98.31 85 LEU A C 1
ATOM 606 O O . LEU A 1 85 ? -9.605 2.122 10.332 1.00 98.31 85 LEU A O 1
ATOM 610 N N . ARG A 1 86 ? -9.478 -0.126 10.502 1.00 98.31 86 ARG A N 1
ATOM 611 C CA . ARG A 1 86 ? -10.919 -0.374 10.359 1.00 98.31 86 ARG A CA 1
ATOM 612 C C . ARG A 1 86 ? -11.723 0.330 11.447 1.00 98.31 86 ARG A C 1
ATOM 614 O O . ARG A 1 86 ? -12.713 0.989 11.138 1.00 98.31 86 ARG A O 1
ATOM 621 N N . ALA A 1 87 ? -11.291 0.215 12.701 1.00 98.19 87 ALA A N 1
ATOM 622 C CA . ALA A 1 87 ? -11.954 0.851 13.832 1.00 98.19 87 ALA A CA 1
ATOM 623 C C . ALA A 1 87 ? -11.975 2.381 13.687 1.00 98.19 87 ALA A C 1
ATOM 625 O O . ALA A 1 87 ? -13.027 2.999 13.841 1.00 98.19 87 ALA A O 1
ATOM 626 N N . ALA A 1 88 ? -10.838 2.988 13.333 1.00 97.38 88 ALA A N 1
ATOM 627 C CA . ALA A 1 88 ? -10.739 4.433 13.145 1.00 97.38 88 ALA A CA 1
ATOM 628 C C . ALA A 1 88 ? -11.601 4.930 11.971 1.00 97.38 88 ALA A C 1
ATOM 630 O O . ALA A 1 88 ? -12.318 5.919 12.113 1.00 97.38 88 ALA A O 1
ATOM 631 N N . ASN A 1 89 ? -11.570 4.228 10.832 1.00 97.44 89 ASN A N 1
ATOM 632 C CA . ASN A 1 89 ? -12.366 4.576 9.656 1.00 97.44 89 ASN A CA 1
ATOM 633 C C . ASN A 1 89 ? -13.876 4.490 9.940 1.00 97.44 89 ASN A C 1
ATOM 635 O O . ASN A 1 89 ? -14.612 5.425 9.630 1.00 97.44 89 ASN A O 1
ATOM 639 N N . ALA A 1 90 ? -14.328 3.419 10.600 1.00 96.88 90 ALA A N 1
ATOM 640 C CA . ALA A 1 90 ? -15.739 3.216 10.920 1.00 96.88 90 ALA A CA 1
ATOM 641 C C . ALA A 1 90 ? -16.268 4.180 11.998 1.00 96.88 90 ALA A C 1
ATOM 643 O O . ALA A 1 90 ? -17.453 4.510 11.998 1.00 96.88 90 ALA A O 1
ATOM 644 N N . ALA A 1 91 ? -15.413 4.636 12.919 1.00 97.19 91 ALA A N 1
ATOM 645 C CA . ALA A 1 91 ? -15.815 5.508 14.021 1.00 97.19 91 ALA A CA 1
ATOM 646 C C . ALA A 1 91 ? -16.040 6.973 13.609 1.00 97.19 91 ALA A C 1
ATOM 648 O O . ALA A 1 91 ? -16.789 7.679 14.286 1.00 97.19 91 ALA A O 1
ATOM 649 N N . TRP A 1 92 ? -15.418 7.436 12.518 1.00 96.06 92 TRP A N 1
ATOM 650 C CA . TRP A 1 92 ? -15.418 8.853 12.141 1.00 96.06 92 TRP A CA 1
ATOM 651 C C . TRP A 1 92 ? -16.826 9.414 11.892 1.00 96.06 92 TRP A C 1
ATOM 653 O O . TRP A 1 92 ? -17.227 10.369 12.557 1.00 96.06 92 TRP A O 1
ATOM 663 N N . LEU A 1 93 ? -17.592 8.814 10.973 1.00 96.62 93 LEU A N 1
ATOM 664 C CA . LEU A 1 93 ? -18.903 9.346 10.586 1.00 96.62 93 LEU A CA 1
ATOM 665 C C . LEU A 1 93 ? -19.915 9.303 11.748 1.00 96.62 93 LEU A C 1
ATOM 667 O O . LEU A 1 93 ? -20.535 10.332 12.022 1.00 96.62 93 LEU A O 1
ATOM 671 N N . PRO A 1 94 ? -20.057 8.185 12.494 1.00 97.00 94 PRO A N 1
ATOM 672 C CA . PRO A 1 94 ? -20.917 8.157 13.675 1.00 97.00 94 PRO A CA 1
ATOM 673 C C . PRO A 1 94 ? -20.490 9.141 14.767 1.00 97.00 94 PRO A C 1
ATOM 675 O O . PRO A 1 94 ? -21.347 9.653 15.481 1.00 97.00 94 PRO A O 1
ATOM 678 N N . GLY A 1 95 ? -19.184 9.382 14.930 1.00 96.81 95 GLY A N 1
ATOM 679 C CA . GLY A 1 95 ? -18.662 10.359 15.884 1.00 96.81 95 GLY A CA 1
ATOM 680 C C . GLY A 1 95 ? -19.034 11.789 15.501 1.00 96.81 95 GLY A C 1
ATOM 681 O O . GLY A 1 95 ? -19.509 12.538 16.348 1.00 96.81 95 GLY A O 1
ATOM 682 N N . LEU A 1 96 ? -18.895 12.133 14.218 1.00 96.25 96 LEU A N 1
ATOM 683 C CA . LEU A 1 96 ? -19.284 13.438 13.684 1.00 96.25 96 LEU A CA 1
ATOM 684 C C . LEU A 1 96 ? -20.790 13.699 13.832 1.00 96.25 96 LEU A C 1
ATOM 686 O O . LEU A 1 96 ? -21.181 14.796 14.198 1.00 96.25 96 LEU A O 1
ATOM 690 N N . MET A 1 97 ? -21.633 12.696 13.573 1.00 95.69 97 MET A N 1
ATOM 691 C CA . MET A 1 97 ? -23.097 12.839 13.622 1.00 95.69 97 MET A CA 1
ATOM 692 C C . MET A 1 97 ? -23.682 12.961 15.037 1.00 95.69 97 MET A C 1
ATOM 694 O O . MET A 1 97 ? -24.860 13.279 15.179 1.00 95.69 97 MET A O 1
ATOM 698 N N . LYS A 1 98 ? -22.900 12.653 16.078 1.00 92.56 98 LYS A N 1
ATOM 699 C CA . LYS A 1 98 ? -23.311 12.777 17.487 1.00 92.56 98 LYS A CA 1
ATOM 700 C C . LYS A 1 98 ? -22.871 14.097 18.130 1.00 92.56 98 LYS A C 1
ATOM 702 O O . LYS A 1 98 ? -23.214 14.313 19.292 1.00 92.56 98 LYS A O 1
ATOM 707 N N . ALA A 1 99 ? -22.084 14.906 17.421 1.00 66.62 99 ALA A N 1
ATOM 708 C CA . ALA A 1 99 ? -21.624 16.224 17.851 1.00 66.62 99 ALA A CA 1
ATOM 709 C C . ALA A 1 99 ? -22.626 17.300 17.418 1.00 66.62 99 ALA A C 1
ATOM 711 O O . ALA A 1 99 ? -22.966 18.140 18.278 1.00 66.62 99 ALA A O 1
#

Radius of gyration: 15.23 Å; Cα contacts (8 Å, |Δi|>4): 112; chains: 1; bounding box: 38×29×41 Å

Mean predicted aligned error: 2.85 Å